Protein AF-A0A0A7RBG1-F1 (afdb_monomer_lite)

Secondary structure (DSSP, 8-state):
----EEEEEEEEEEEEETTTTEEEEEEEEEEEE-GGGSSS-TTT-EEEEE-HHHHHHHHHHTT-HHHHHHHHHHHHHTT--SEEEEEHHHHHH----

Organism: Larimichthys crocea (NCBI:txid215358)

InterPro domains:
  IPR002159 CD36 family [PF01130] (1-97)
  IPR002159 CD36 family [PTHR11923] (1-97)

Foldseek 3Di:
DPWDWDKDWDWPPFDQPDVNPDTDTDTDIDIHTDQVPGPDDQQPDKDKDFPPVLVVLCVVCVPPPVSNVVSVVVCVVVVVPRIDIHGNCCVPVHDDD

Sequence (97 aa):
GPYTYREYRYKDNVSMMENGSKVVAYNTKSFVFVREKSVGDPTVDIITTVNIPAWAVMTKVKGSFWRSNMVSIWMSSLGSGLFTTRTVDELLWGYKD

Structure (mmCIF, N/CA/C/O backbone):
data_AF-A0A0A7RBG1-F1
#
_entry.id   AF-A0A0A7RBG1-F1
#
loop_
_atom_site.group_PDB
_atom_site.id
_atom_site.type_symbol
_atom_site.label_at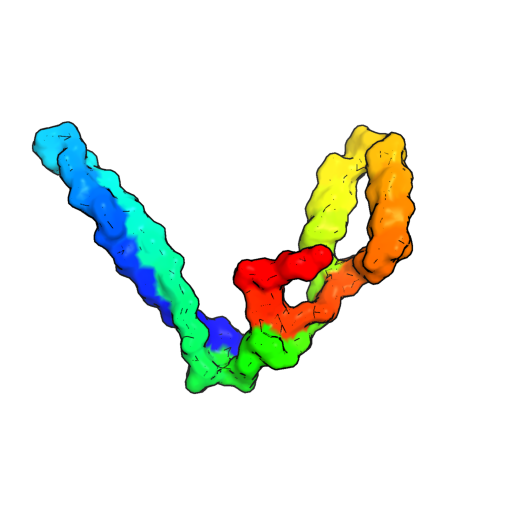om_id
_atom_site.label_alt_id
_atom_site.label_comp_id
_atom_site.label_asym_id
_atom_site.label_entity_id
_atom_site.label_seq_id
_atom_site.pdbx_PDB_ins_code
_atom_site.Cartn_x
_atom_site.Cartn_y
_atom_site.Cartn_z
_atom_site.occupancy
_atom_site.B_iso_or_equiv
_atom_site.auth_seq_id
_atom_site.auth_comp_id
_atom_site.auth_asym_id
_atom_site.auth_atom_id
_atom_site.pdbx_PDB_model_num
ATOM 1 N N . GLY A 1 1 ? -3.576 7.399 -11.972 1.00 86.44 1 GLY A N 1
ATOM 2 C CA . GLY A 1 1 ? -4.681 7.571 -11.004 1.00 86.44 1 GLY A CA 1
ATOM 3 C C . GLY A 1 1 ? -5.789 8.436 -11.597 1.00 86.44 1 GLY A C 1
ATOM 4 O O . GLY A 1 1 ? -5.573 8.954 -12.687 1.00 86.44 1 GLY A O 1
ATOM 5 N N . PRO A 1 2 ? -6.934 8.607 -10.902 1.00 89.88 2 PRO A N 1
ATOM 6 C CA . PRO A 1 2 ? -7.179 8.155 -9.527 1.00 89.88 2 PRO A CA 1
ATOM 7 C C . PRO A 1 2 ? -7.472 6.647 -9.420 1.00 89.88 2 PRO A C 1
ATOM 9 O O . PRO A 1 2 ? -7.983 6.050 -10.363 1.00 89.88 2 PRO A O 1
ATOM 12 N N . TYR A 1 3 ? -7.138 6.052 -8.268 1.00 91.12 3 TYR A N 1
ATOM 13 C CA . TYR A 1 3 ? -7.625 4.738 -7.820 1.00 91.12 3 TYR A CA 1
ATOM 14 C C . TYR A 1 3 ? -8.488 4.978 -6.589 1.00 91.12 3 TYR A C 1
ATOM 16 O O . TYR A 1 3 ? -7.994 5.405 -5.546 1.00 91.12 3 TYR A O 1
ATOM 24 N N . THR A 1 4 ? -9.790 4.790 -6.743 1.00 90.19 4 THR A N 1
ATOM 25 C CA . THR A 1 4 ? -10.779 5.226 -5.766 1.00 90.19 4 THR A CA 1
ATOM 26 C C . THR A 1 4 ? -11.150 4.078 -4.844 1.00 90.19 4 THR A C 1
ATOM 28 O O . THR A 1 4 ? -11.576 3.017 -5.295 1.00 90.19 4 THR A O 1
ATOM 31 N N . TYR A 1 5 ? -11.057 4.328 -3.540 1.00 90.94 5 TYR A N 1
ATOM 32 C CA . TYR A 1 5 ? -11.489 3.414 -2.489 1.00 90.94 5 TYR A CA 1
ATOM 33 C C . TYR A 1 5 ? -12.599 4.065 -1.666 1.00 90.94 5 TYR A C 1
ATOM 35 O O . TYR A 1 5 ? -12.499 5.228 -1.272 1.00 90.94 5 TYR A O 1
ATOM 43 N N . ARG A 1 6 ? -13.668 3.314 -1.400 1.00 88.62 6 ARG A N 1
ATOM 44 C CA . ARG A 1 6 ? -14.743 3.715 -0.492 1.00 88.62 6 ARG A CA 1
ATOM 45 C C . ARG A 1 6 ? -14.385 3.274 0.921 1.00 88.62 6 ARG A C 1
ATOM 47 O O . ARG A 1 6 ? -14.225 2.083 1.168 1.00 88.62 6 ARG A O 1
ATOM 54 N N . GLU A 1 7 ? -14.278 4.237 1.831 1.00 89.81 7 GLU A N 1
ATOM 55 C CA . GLU A 1 7 ? -14.030 3.983 3.250 1.00 89.81 7 GLU A CA 1
ATOM 56 C C . GLU A 1 7 ? -15.347 3.668 3.971 1.00 89.81 7 GLU A C 1
ATOM 58 O O . GLU A 1 7 ? -16.307 4.438 3.914 1.00 89.81 7 GLU A O 1
ATOM 63 N N . TYR A 1 8 ? -15.366 2.553 4.690 1.00 83.62 8 TYR A N 1
ATOM 64 C CA . TYR A 1 8 ? -16.373 2.221 5.682 1.00 83.62 8 TYR A CA 1
ATOM 65 C C . TYR A 1 8 ? -15.772 2.386 7.072 1.00 83.62 8 TYR A C 1
ATOM 67 O O . TYR A 1 8 ? -14.713 1.834 7.371 1.00 83.62 8 TYR A O 1
ATOM 75 N N . ARG A 1 9 ? -16.459 3.152 7.922 1.00 80.81 9 ARG A N 1
ATOM 76 C CA . ARG A 1 9 ? -16.085 3.367 9.322 1.00 80.81 9 ARG A CA 1
ATOM 77 C C . ARG A 1 9 ? -17.151 2.761 10.214 1.00 80.81 9 ARG A C 1
ATOM 79 O O . ARG A 1 9 ? -18.202 3.371 10.411 1.00 80.81 9 ARG A O 1
ATOM 86 N N . TYR A 1 10 ? -16.873 1.579 10.742 1.00 73.38 10 TYR A N 1
ATOM 87 C CA . TYR A 1 10 ? -17.723 0.954 11.747 1.00 73.38 10 TYR A CA 1
ATOM 88 C C . TYR A 1 10 ? -17.192 1.304 13.135 1.00 73.38 10 TYR A C 1
ATOM 90 O O . TYR A 1 10 ? -15.982 1.357 13.362 1.00 73.38 10 TYR A O 1
ATOM 98 N N . LYS A 1 11 ? -18.105 1.605 14.058 1.00 74.06 11 LYS A N 1
ATOM 99 C CA . LYS A 1 11 ? -17.780 1.764 15.475 1.00 74.06 11 LYS A CA 1
ATOM 100 C C . LYS A 1 11 ? -18.115 0.447 16.163 1.00 74.06 11 LYS A C 1
ATOM 102 O O . LYS A 1 11 ? -19.285 0.199 16.434 1.00 74.06 11 LYS A O 1
ATOM 107 N N . ASP A 1 12 ? -17.105 -0.368 16.422 1.00 63.19 12 ASP A N 1
ATOM 108 C CA . ASP A 1 12 ? -17.248 -1.627 17.152 1.00 63.19 12 ASP A CA 1
ATOM 109 C C . ASP A 1 12 ? -16.950 -1.425 18.640 1.00 63.19 12 ASP A C 1
ATOM 111 O O . ASP A 1 12 ? -16.183 -0.536 19.020 1.00 63.19 12 ASP A O 1
ATOM 115 N N . ASN A 1 13 ? -17.551 -2.259 19.497 1.00 60.06 13 ASN A N 1
ATOM 116 C CA . ASN A 1 13 ? -17.311 -2.279 20.946 1.00 60.06 13 ASN A CA 1
ATOM 117 C C . ASN A 1 13 ? -17.447 -0.896 21.607 1.00 60.06 13 ASN A C 1
ATOM 119 O O . ASN A 1 13 ? -16.558 -0.447 22.331 1.00 60.06 13 ASN A O 1
ATOM 123 N N . VAL A 1 14 ? -18.564 -0.213 21.338 1.00 59.47 14 VAL A N 1
ATOM 124 C CA . VAL A 1 14 ? -18.904 1.047 22.007 1.00 59.47 14 VAL A CA 1
ATOM 125 C C . VAL A 1 14 ? -19.262 0.740 23.461 1.00 59.47 14 VAL A C 1
ATOM 127 O O . VAL A 1 14 ? -20.367 0.286 23.747 1.00 59.47 14 VAL A O 1
ATOM 130 N N . SER A 1 15 ? -18.331 0.975 24.381 1.00 65.69 15 SER A N 1
ATOM 131 C CA . SER A 1 15 ? -18.570 0.866 25.818 1.00 65.69 15 SER A CA 1
ATOM 132 C C . SER A 1 15 ? -18.563 2.250 26.460 1.00 65.69 15 SER A C 1
ATOM 134 O O . SER A 1 15 ? -17.673 3.074 26.237 1.00 65.69 15 SER A O 1
ATOM 136 N N . MET A 1 16 ? -19.597 2.525 27.255 1.00 60.91 16 MET A N 1
ATOM 137 C CA . MET A 1 16 ? -19.629 3.698 28.124 1.00 60.91 16 MET A CA 1
ATOM 138 C C . MET A 1 16 ? -18.892 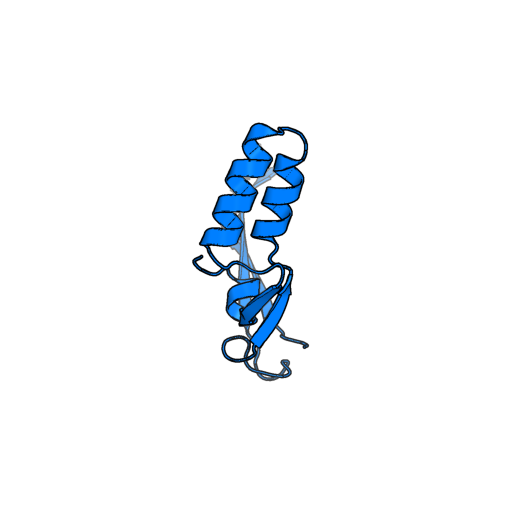3.351 29.416 1.00 60.91 16 MET A C 1
ATOM 140 O O . MET A 1 16 ? -19.252 2.401 30.107 1.00 60.91 16 MET A O 1
ATOM 144 N N . MET A 1 17 ? -17.850 4.111 29.728 1.00 60.78 17 MET A N 1
ATOM 145 C CA . MET A 1 17 ? -17.063 3.988 30.951 1.00 60.78 17 MET A CA 1
ATOM 146 C C . MET A 1 17 ? -17.285 5.228 31.837 1.00 60.78 17 MET A C 1
ATOM 148 O O . MET A 1 17 ? -17.720 6.273 31.355 1.00 60.78 17 MET A O 1
ATOM 152 N N . GLU A 1 18 ? -17.006 5.104 33.142 1.00 59.44 18 GLU A N 1
ATOM 153 C CA . GLU A 1 18 ? -17.129 6.183 34.148 1.00 59.44 18 GLU A CA 1
ATOM 154 C C . GLU A 1 18 ? -18.511 6.875 34.192 1.00 59.44 18 GLU A C 1
ATOM 156 O O . GLU A 1 18 ? -18.618 8.076 33.957 1.00 59.44 18 GLU A O 1
ATOM 161 N N . ASN A 1 19 ? -19.593 6.144 34.502 1.00 58.75 19 ASN A N 1
ATOM 162 C CA . ASN A 1 19 ? -20.935 6.731 34.697 1.00 58.75 19 ASN A CA 1
ATOM 163 C C . ASN A 1 19 ? -21.383 7.687 33.561 1.00 58.75 19 ASN A C 1
ATOM 165 O O . ASN A 1 19 ? -22.063 8.681 33.807 1.00 58.75 19 ASN A O 1
ATOM 169 N N . GLY A 1 20 ? -20.993 7.399 32.313 1.00 60.56 20 GLY A N 1
ATOM 170 C CA . GLY A 1 20 ? -21.398 8.168 31.132 1.00 60.56 20 GLY A CA 1
ATOM 171 C C . GLY A 1 20 ? -20.487 9.341 30.745 1.00 60.56 20 GLY A C 1
ATOM 172 O O . GLY A 1 20 ? -20.828 10.061 29.811 1.00 60.56 20 GLY A O 1
ATOM 173 N N . SER A 1 21 ? -19.334 9.541 31.397 1.00 67.44 21 SER A N 1
ATOM 174 C CA . SER A 1 21 ? -18.395 10.623 31.042 1.00 67.44 21 SER A CA 1
ATOM 175 C C . SER A 1 21 ? -17.436 10.264 29.897 1.00 67.44 21 SER A C 1
ATOM 177 O O . SER A 1 21 ? -16.921 11.161 29.224 1.00 67.44 21 SER A O 1
ATOM 179 N N . LYS A 1 22 ? -17.182 8.969 29.652 1.00 58.66 22 LYS A N 1
ATOM 180 C CA . LYS A 1 22 ? -16.233 8.495 28.631 1.00 58.66 22 LYS A CA 1
ATOM 181 C C . LYS A 1 22 ? -16.830 7.383 27.780 1.00 58.66 22 LYS A C 1
ATOM 183 O O . LYS A 1 22 ? -17.512 6.492 28.276 1.00 58.66 22 LYS A O 1
ATOM 188 N N . VAL A 1 23 ? -16.526 7.412 26.485 1.00 64.75 23 VAL A N 1
ATOM 189 C CA . VAL A 1 23 ? -16.909 6.366 25.530 1.00 64.75 23 VAL A CA 1
ATOM 190 C C . VAL A 1 23 ? -15.650 5.826 24.875 1.00 64.75 23 VAL A C 1
ATOM 192 O O . VAL A 1 23 ? -14.894 6.584 24.267 1.00 64.75 23 VAL A O 1
ATOM 195 N N . VAL A 1 24 ? -15.436 4.518 24.984 1.00 63.12 24 VAL A N 1
ATOM 196 C CA . VAL A 1 24 ? -14.424 3.803 24.206 1.00 63.12 24 VAL A CA 1
ATOM 197 C C . VAL A 1 24 ? -15.139 3.155 23.032 1.00 63.12 24 VAL A C 1
ATOM 199 O O . VAL A 1 24 ? -16.158 2.497 23.208 1.00 63.12 24 VAL A O 1
ATOM 202 N N . ALA A 1 25 ? -14.636 3.381 21.823 1.00 62.44 25 ALA A N 1
ATOM 203 C CA . ALA A 1 25 ? -15.139 2.750 20.612 1.00 62.44 25 ALA A CA 1
ATOM 204 C C . ALA A 1 25 ? -13.955 2.392 19.719 1.00 62.44 25 ALA A C 1
ATOM 206 O O . ALA A 1 25 ? -13.072 3.222 19.482 1.00 62.44 25 ALA A O 1
ATOM 207 N N . TYR A 1 26 ? -13.952 1.174 19.197 1.00 68.88 26 TYR A N 1
ATOM 208 C CA . TYR A 1 26 ? -13.001 0.750 18.186 1.00 68.88 26 TYR A CA 1
ATOM 209 C C . TYR A 1 26 ? -13.492 1.261 16.835 1.00 68.88 26 TYR A C 1
ATOM 211 O O . TYR A 1 26 ? -14.633 1.029 16.444 1.00 68.88 26 TYR A O 1
ATOM 219 N N . ASN A 1 27 ? -12.650 2.017 16.134 1.00 66.69 27 ASN A N 1
ATOM 220 C CA . ASN A 1 27 ? -12.979 2.540 14.813 1.00 66.69 27 ASN A CA 1
ATOM 221 C C . ASN A 1 27 ? -12.342 1.636 13.759 1.00 66.69 27 ASN A C 1
ATOM 223 O O . ASN A 1 27 ? -11.194 1.846 13.359 1.00 66.69 27 ASN A O 1
ATOM 227 N N . THR A 1 28 ? -13.074 0.600 13.362 1.00 74.62 28 THR A N 1
ATOM 228 C CA . THR A 1 28 ? -12.639 -0.318 12.313 1.00 74.62 28 THR A CA 1
ATOM 229 C C . THR A 1 28 ? -12.806 0.385 10.968 1.00 74.62 28 THR A C 1
ATOM 231 O O . THR A 1 28 ? -13.919 0.748 10.573 1.00 74.62 28 THR A O 1
ATOM 234 N N . LYS A 1 29 ? -11.690 0.591 10.263 1.00 81.75 29 LYS A N 1
ATOM 235 C CA . LYS A 1 29 ? -11.674 1.164 8.914 1.00 81.75 29 LYS A CA 1
ATOM 236 C C . LYS A 1 29 ? -11.529 0.051 7.888 1.00 81.75 29 LYS A C 1
ATOM 238 O O . LYS A 1 29 ? -10.569 -0.711 7.946 1.00 81.75 29 LYS A O 1
ATOM 243 N N . SER A 1 30 ? -12.458 -0.013 6.944 1.00 83.69 30 SER A N 1
ATOM 244 C CA . SER A 1 30 ? -12.390 -0.911 5.790 1.00 83.69 30 SER A CA 1
ATOM 245 C C . SER A 1 30 ? -12.430 -0.094 4.504 1.00 83.69 30 SER A C 1
ATOM 247 O O . SER A 1 30 ? -13.150 0.900 4.421 1.00 83.69 30 SER A O 1
ATOM 249 N N . PHE A 1 31 ? -11.652 -0.494 3.503 1.00 87.50 31 PHE A N 1
ATOM 250 C CA . PHE A 1 31 ? -11.566 0.188 2.217 1.00 87.50 31 PHE A CA 1
ATOM 251 C C . PHE A 1 31 ? -11.951 -0.785 1.110 1.00 87.50 31 PHE A C 1
ATOM 253 O O . PHE A 1 31 ? -11.344 -1.841 0.968 1.00 87.50 31 PHE A O 1
ATOM 260 N N . VAL A 1 32 ? -12.957 -0.420 0.317 1.00 88.44 32 VAL A N 1
ATOM 261 C CA . VAL A 1 32 ? -13.431 -1.232 -0.810 1.00 88.44 32 VAL A CA 1
ATOM 262 C C . VAL A 1 32 ? -13.139 -0.499 -2.109 1.00 88.44 32 VAL A C 1
ATOM 264 O O . VAL A 1 32 ? -13.541 0.654 -2.276 1.00 88.44 32 VAL A O 1
ATOM 267 N N . PHE A 1 33 ? -12.432 -1.157 -3.024 1.00 89.88 33 PHE A N 1
ATOM 268 C CA . PHE A 1 33 ? -12.072 -0.588 -4.318 1.00 89.88 33 PHE A CA 1
ATOM 269 C C . PHE A 1 33 ? -13.310 -0.308 -5.187 1.00 89.88 33 PHE A C 1
ATOM 271 O O . PHE A 1 33 ? -14.232 -1.120 -5.265 1.00 89.88 33 PHE A O 1
ATOM 278 N N . VAL A 1 34 ? -13.335 0.852 -5.852 1.00 90.44 34 VAL A N 1
ATOM 279 C CA . VAL A 1 34 ? -14.427 1.288 -6.735 1.00 90.44 34 VAL A CA 1
ATOM 280 C C . VAL A 1 34 ? -13.897 1.439 -8.157 1.00 90.44 34 VAL A C 1
ATOM 282 O O . VAL A 1 34 ? -13.358 2.486 -8.529 1.00 90.44 34 VAL A O 1
ATOM 285 N N . ARG A 1 35 ? -14.083 0.398 -8.977 1.00 86.81 35 ARG A N 1
ATOM 286 C CA . ARG A 1 35 ? -13.555 0.348 -10.351 1.00 86.81 35 ARG A CA 1
ATOM 287 C C . ARG A 1 35 ? -14.079 1.473 -11.245 1.00 86.81 35 ARG A C 1
ATOM 289 O O . ARG A 1 35 ? -13.297 2.051 -11.990 1.00 86.81 35 ARG A O 1
ATOM 296 N N . GLU A 1 36 ? -15.361 1.813 -11.134 1.00 89.31 36 GLU A N 1
ATOM 297 C CA . GLU A 1 36 ? -16.037 2.824 -11.970 1.00 89.31 36 GLU A CA 1
ATOM 298 C C . GLU A 1 36 ? -15.493 4.246 -11.781 1.00 89.31 36 GLU A C 1
ATOM 300 O O . GLU A 1 36 ? -15.570 5.076 -12.680 1.00 89.31 36 GLU A O 1
ATOM 305 N N . LYS A 1 37 ? -14.928 4.534 -10.604 1.00 88.38 37 LYS A N 1
ATOM 306 C CA . LYS A 1 37 ? -14.318 5.831 -10.274 1.00 88.38 37 LYS A CA 1
ATOM 307 C C . LYS A 1 37 ? -12.796 5.791 -10.364 1.00 88.38 37 LYS A C 1
ATOM 309 O O . LYS A 1 37 ? -12.126 6.666 -9.814 1.00 88.38 37 LYS A O 1
ATOM 314 N N . SER A 1 38 ? -12.249 4.755 -10.986 1.00 90.88 38 SER A N 1
ATOM 315 C CA . SER A 1 38 ? -10.814 4.518 -11.066 1.00 90.88 38 SER A CA 1
ATOM 316 C C . SER A 1 38 ? -10.361 4.466 -12.515 1.00 90.88 38 SER A C 1
ATOM 318 O O . SER A 1 38 ? -11.063 3.947 -13.379 1.00 90.88 38 SER A O 1
ATOM 320 N N . VAL A 1 39 ? -9.162 4.987 -12.775 1.00 91.50 39 VAL A N 1
ATOM 321 C CA . VAL A 1 39 ? -8.563 4.991 -14.118 1.00 91.50 39 VAL A CA 1
ATOM 322 C C . VAL A 1 39 ? -8.321 3.571 -14.642 1.00 91.50 39 VAL A C 1
ATOM 324 O O . VAL A 1 39 ? -8.480 3.313 -15.830 1.00 91.50 39 VAL A O 1
ATOM 327 N N . GLY A 1 40 ? -8.013 2.634 -13.748 1.00 89.19 40 GLY A N 1
ATOM 328 C CA . GLY A 1 40 ? -7.595 1.283 -14.094 1.00 89.19 40 GLY A CA 1
ATOM 329 C C . GLY A 1 40 ? -7.808 0.296 -12.951 1.00 89.19 40 GLY A C 1
ATOM 330 O O . GLY A 1 40 ? -8.513 0.604 -11.982 1.00 89.19 40 GLY A O 1
ATOM 331 N N . ASP A 1 41 ? -7.254 -0.902 -13.111 1.00 87.94 41 ASP A N 1
ATOM 332 C CA . ASP A 1 41 ? -7.301 -1.962 -12.107 1.00 87.94 41 ASP A CA 1
ATOM 333 C C . ASP A 1 41 ? -5.998 -1.946 -11.291 1.00 87.94 41 ASP A C 1
ATOM 335 O O . ASP A 1 41 ? -4.927 -2.184 -11.855 1.00 87.94 41 ASP A O 1
ATOM 339 N N . PRO A 1 42 ? -6.053 -1.687 -9.972 1.00 87.56 42 PRO A N 1
ATOM 340 C CA . PRO A 1 42 ? -4.856 -1.575 -9.152 1.00 87.56 42 PRO A CA 1
ATOM 341 C C . PRO A 1 42 ? -4.058 -2.883 -9.059 1.00 87.56 42 PRO A C 1
ATOM 343 O O . PRO A 1 42 ? -2.873 -2.831 -8.741 1.00 87.56 42 PRO A O 1
ATOM 346 N N . THR A 1 43 ? -4.675 -4.035 -9.342 1.00 86.44 43 THR A N 1
ATOM 347 C CA . THR A 1 43 ? -4.011 -5.349 -9.304 1.00 86.44 43 THR A CA 1
ATOM 348 C C . THR A 1 43 ? -3.170 -5.637 -10.547 1.00 86.44 43 THR A C 1
ATOM 350 O O . THR A 1 43 ? -2.322 -6.524 -10.523 1.00 86.44 43 THR A O 1
ATOM 353 N N . VAL A 1 44 ? -3.384 -4.886 -11.631 1.00 86.81 44 VAL A N 1
ATOM 354 C CA . VAL A 1 44 ? -2.682 -5.067 -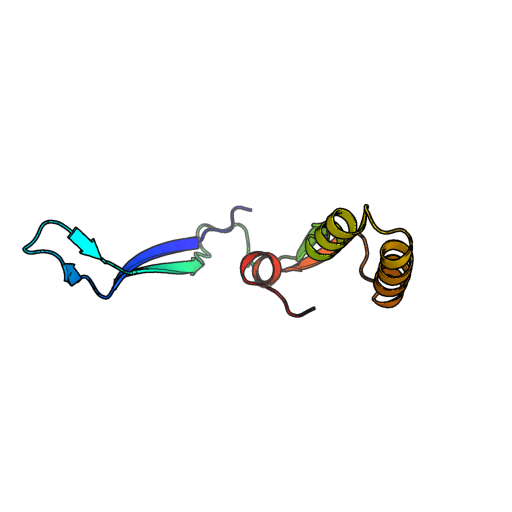12.912 1.00 86.81 44 VAL A CA 1
ATOM 355 C C . VAL A 1 44 ? -1.801 -3.867 -13.230 1.00 86.81 44 VAL A C 1
ATOM 357 O O . VAL A 1 44 ? -0.745 -4.020 -13.840 1.00 86.81 44 VAL A O 1
ATOM 360 N N . ASP A 1 45 ? -2.208 -2.670 -12.809 1.00 86.88 45 ASP A N 1
ATOM 361 C CA . ASP A 1 45 ? -1.489 -1.446 -13.122 1.00 86.88 45 ASP A CA 1
ATOM 362 C C . ASP A 1 45 ? -0.155 -1.388 -12.371 1.00 86.88 45 ASP A C 1
ATOM 364 O O . ASP A 1 45 ? -0.096 -1.372 -11.140 1.00 86.88 45 ASP A O 1
ATOM 368 N N . ILE A 1 46 ? 0.930 -1.336 -13.142 1.00 87.50 46 ILE A N 1
ATOM 369 C CA . ILE A 1 46 ? 2.302 -1.359 -12.642 1.00 87.50 46 ILE A CA 1
ATOM 370 C C . ILE A 1 46 ? 2.805 0.071 -12.446 1.00 87.50 46 ILE A C 1
ATOM 372 O O . ILE A 1 46 ? 2.712 0.912 -13.342 1.00 87.50 46 ILE A O 1
ATOM 376 N N . ILE A 1 47 ? 3.399 0.335 -11.285 1.00 85.38 47 ILE A N 1
ATOM 377 C CA . ILE A 1 47 ? 4.091 1.583 -10.982 1.00 85.38 47 ILE A CA 1
ATOM 378 C C . ILE A 1 47 ? 5.535 1.276 -10.599 1.00 85.38 47 ILE A C 1
ATOM 380 O O . ILE A 1 47 ? 5.817 0.477 -9.704 1.00 85.38 47 ILE A O 1
ATOM 384 N N . THR A 1 48 ? 6.459 1.973 -11.255 1.00 85.00 48 THR A N 1
ATOM 385 C CA . THR A 1 48 ? 7.858 2.024 -10.840 1.00 85.00 48 THR A CA 1
ATOM 386 C C . THR A 1 48 ? 8.044 3.197 -9.887 1.00 85.00 48 THR A C 1
ATOM 388 O O . THR A 1 48 ? 7.902 4.356 -10.275 1.00 85.00 48 THR A O 1
ATOM 391 N N . THR A 1 49 ? 8.340 2.903 -8.625 1.00 82.12 49 THR A N 1
ATOM 392 C CA . THR A 1 49 ? 8.553 3.914 -7.581 1.00 82.12 49 THR A CA 1
ATOM 393 C C . THR A 1 49 ? 9.799 3.601 -6.767 1.00 82.12 49 THR A C 1
ATOM 395 O O . THR A 1 49 ? 10.386 2.530 -6.896 1.00 82.12 49 THR A O 1
ATOM 398 N N . VAL A 1 50 ? 10.232 4.544 -5.936 1.00 78.00 50 VAL A N 1
ATOM 399 C CA . VAL A 1 50 ? 11.375 4.347 -5.044 1.00 78.00 50 VAL A CA 1
ATOM 400 C C . VAL A 1 50 ? 11.073 3.212 -4.065 1.00 78.00 50 VAL A C 1
ATOM 402 O O . VAL A 1 50 ? 9.983 3.140 -3.497 1.00 78.00 50 VAL A O 1
ATOM 405 N N . ASN A 1 51 ? 12.047 2.336 -3.837 1.00 74.62 51 ASN A N 1
ATOM 406 C CA . ASN A 1 51 ? 11.948 1.291 -2.828 1.00 74.62 51 AS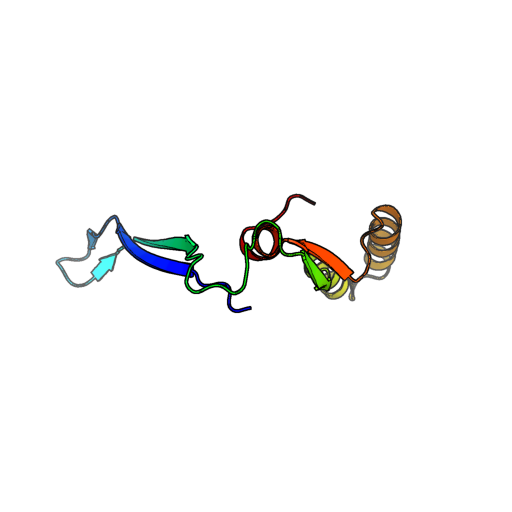N A CA 1
ATOM 407 C C . ASN A 1 51 ? 11.994 1.923 -1.419 1.00 74.62 51 ASN A C 1
ATOM 409 O O . ASN A 1 51 ? 13.062 2.223 -0.879 1.00 74.62 51 ASN A O 1
ATOM 413 N N . ILE A 1 52 ? 10.810 2.167 -0.845 1.00 72.50 52 ILE A N 1
ATOM 414 C CA . ILE A 1 52 ? 10.634 2.807 0.468 1.00 72.50 52 ILE A CA 1
ATOM 415 C C . ILE A 1 52 ? 11.336 2.007 1.586 1.00 72.50 52 ILE A C 1
ATOM 417 O O . ILE A 1 52 ? 12.070 2.633 2.356 1.00 72.50 52 ILE A O 1
ATOM 421 N N . PRO A 1 53 ? 11.201 0.663 1.680 1.00 70.94 53 PRO A N 1
ATOM 422 C CA . PRO A 1 53 ? 11.970 -0.138 2.636 1.00 70.94 53 PRO A CA 1
ATOM 423 C C . PRO A 1 53 ? 13.483 0.055 2.521 1.00 70.94 53 PRO A C 1
ATOM 425 O O . PRO A 1 53 ? 14.145 0.337 3.522 1.00 70.94 53 PRO A O 1
ATOM 428 N N . ALA A 1 54 ? 14.036 -0.017 1.307 1.00 70.31 54 ALA A N 1
ATOM 429 C CA . ALA A 1 54 ? 15.465 0.184 1.085 1.00 70.31 54 ALA A CA 1
ATOM 430 C C . ALA A 1 54 ? 15.907 1.582 1.555 1.00 70.31 54 ALA A C 1
ATOM 432 O O . ALA A 1 54 ? 16.885 1.732 2.293 1.00 70.31 54 ALA A O 1
ATOM 433 N N . TRP A 1 55 ? 15.146 2.621 1.211 1.00 71.44 55 TRP A N 1
ATOM 434 C CA . TRP A 1 55 ? 15.433 3.984 1.652 1.00 71.44 55 TRP A CA 1
ATOM 435 C C . TRP A 1 55 ? 15.359 4.162 3.179 1.00 71.44 55 TRP A C 1
ATOM 437 O O . TRP A 1 55 ? 16.234 4.798 3.779 1.00 71.44 55 TRP A O 1
ATOM 447 N N . ALA A 1 56 ? 14.380 3.542 3.838 1.00 75.88 56 ALA A N 1
ATOM 448 C CA . ALA A 1 56 ? 14.264 3.546 5.295 1.00 75.88 56 ALA A CA 1
ATOM 449 C C . ALA A 1 56 ? 15.458 2.849 5.977 1.00 75.88 56 ALA A C 1
ATOM 451 O O . ALA A 1 56 ? 15.980 3.336 6.982 1.00 75.88 56 ALA A O 1
ATOM 452 N N . VAL A 1 57 ? 15.952 1.743 5.414 1.00 73.25 57 VAL A N 1
ATOM 453 C CA . VAL A 1 57 ? 17.152 1.066 5.929 1.00 73.25 57 VAL A CA 1
ATOM 454 C C . VAL A 1 57 ? 18.389 1.952 5.752 1.00 73.25 57 VAL A C 1
ATOM 456 O O . VAL A 1 57 ? 19.138 2.141 6.712 1.00 73.25 57 VAL A O 1
ATOM 459 N N . MET A 1 58 ? 18.582 2.568 4.580 1.00 68.25 58 MET A N 1
ATOM 460 C CA . MET A 1 58 ? 19.717 3.473 4.335 1.00 68.25 58 MET A CA 1
ATOM 461 C C . MET A 1 58 ? 19.741 4.658 5.306 1.00 68.25 58 MET A C 1
ATOM 463 O O . MET A 1 58 ? 20.792 5.003 5.848 1.00 68.25 58 MET A O 1
ATOM 467 N N . THR A 1 59 ? 18.585 5.274 5.563 1.00 71.12 59 THR A N 1
ATOM 468 C CA . THR A 1 59 ? 18.481 6.403 6.504 1.00 71.12 59 THR A CA 1
ATOM 469 C C . THR A 1 59 ? 18.752 5.980 7.947 1.00 71.12 59 THR A C 1
ATOM 471 O O . THR A 1 59 ? 19.475 6.681 8.653 1.00 71.12 59 THR A O 1
ATOM 474 N N . LYS A 1 60 ? 18.275 4.805 8.376 1.00 73.12 60 LYS A N 1
ATOM 475 C CA . LYS A 1 60 ? 18.527 4.266 9.724 1.00 73.12 60 LYS A CA 1
ATOM 476 C C . LYS A 1 60 ? 19.991 3.869 9.957 1.00 73.12 60 LYS A C 1
ATOM 478 O O . LYS A 1 60 ? 20.454 3.838 11.096 1.00 73.12 60 LYS A O 1
ATOM 483 N N . VAL A 1 61 ? 20.726 3.555 8.893 1.00 71.75 61 VAL A N 1
ATOM 484 C CA . VAL A 1 61 ? 22.084 2.990 8.956 1.00 71.75 61 VAL A CA 1
ATOM 485 C C . VAL A 1 61 ? 23.184 4.047 8.795 1.00 71.75 61 VAL A C 1
ATOM 487 O O . VAL A 1 61 ? 24.337 3.781 9.141 1.00 71.75 61 VAL A O 1
ATOM 490 N N . LYS A 1 62 ? 22.832 5.280 8.400 1.00 64.06 62 LYS A N 1
ATOM 491 C CA . LYS A 1 62 ? 23.752 6.422 8.213 1.00 64.06 62 LYS A CA 1
ATOM 492 C C . LYS A 1 62 ? 24.668 6.769 9.408 1.00 64.06 62 LYS A C 1
ATOM 494 O O . LYS A 1 62 ? 25.573 7.573 9.231 1.00 64.06 62 LYS A O 1
ATOM 499 N N . GLY A 1 63 ? 24.476 6.181 10.593 1.00 63.22 63 GLY A N 1
ATOM 500 C CA . GLY A 1 63 ? 25.294 6.416 11.795 1.00 63.22 63 GLY A CA 1
ATOM 501 C C . GLY A 1 63 ? 26.264 5.293 12.198 1.00 63.22 63 GLY A C 1
ATOM 502 O O . GLY A 1 63 ? 26.956 5.426 13.201 1.00 63.22 63 GLY A O 1
ATOM 503 N N . SER A 1 64 ? 26.326 4.165 11.483 1.00 66.69 64 SER A N 1
ATOM 504 C CA . SER A 1 64 ? 27.224 3.049 11.833 1.00 66.69 64 SER A CA 1
ATOM 505 C C . SER A 1 64 ? 27.957 2.530 10.603 1.00 66.69 64 SER A C 1
ATOM 507 O O . SER A 1 64 ? 27.393 1.780 9.809 1.00 66.69 64 SER A O 1
ATOM 509 N N . PHE A 1 65 ? 29.239 2.884 10.486 1.00 60.22 65 PHE A N 1
ATOM 510 C CA . PHE A 1 65 ? 30.109 2.533 9.355 1.00 60.22 65 PHE A CA 1
ATOM 511 C C . PHE A 1 65 ? 30.107 1.023 9.041 1.00 60.22 65 PHE A C 1
ATOM 513 O O . PHE A 1 65 ? 30.007 0.618 7.887 1.00 60.22 65 PHE A O 1
ATOM 520 N N . TRP A 1 66 ? 30.095 0.178 10.077 1.00 61.81 66 TRP A N 1
ATOM 521 C CA . TRP A 1 66 ? 30.019 -1.282 9.934 1.00 61.81 66 TRP A CA 1
ATOM 522 C C . TRP A 1 66 ? 28.667 -1.787 9.408 1.00 61.81 66 TRP A C 1
ATOM 524 O O . TRP A 1 66 ? 28.616 -2.679 8.565 1.00 61.81 66 TRP A O 1
ATOM 534 N N . ARG A 1 67 ? 27.556 -1.196 9.867 1.00 65.31 67 ARG A N 1
ATOM 535 C CA . ARG A 1 67 ? 26.204 -1.580 9.425 1.00 65.31 67 ARG A CA 1
ATOM 536 C C . ARG A 1 67 ? 25.937 -1.131 7.988 1.00 65.31 67 ARG A C 1
ATOM 538 O O . ARG A 1 67 ? 25.228 -1.824 7.269 1.00 65.31 67 ARG A O 1
ATOM 545 N N . SER A 1 68 ? 26.542 -0.021 7.563 1.00 64.94 68 SER A N 1
ATOM 546 C CA . SER A 1 68 ? 26.428 0.492 6.194 1.00 64.94 68 SER A CA 1
ATOM 547 C C . SER A 1 68 ? 26.994 -0.476 5.159 1.00 64.94 68 SER A C 1
ATOM 549 O O . SER A 1 68 ? 26.351 -0.693 4.138 1.00 64.94 68 SER A O 1
ATOM 551 N N . ASN A 1 69 ? 28.146 -1.097 5.434 1.00 66.06 69 ASN A N 1
ATOM 552 C CA . ASN A 1 69 ? 28.751 -2.076 4.522 1.00 66.06 69 ASN A CA 1
ATOM 553 C C . ASN A 1 69 ? 27.946 -3.381 4.437 1.00 66.06 69 ASN A C 1
ATOM 555 O O . ASN A 1 69 ? 27.809 -3.962 3.367 1.00 66.06 69 ASN A O 1
ATOM 559 N N . MET A 1 70 ? 27.367 -3.839 5.548 1.00 66.25 70 MET A N 1
ATOM 560 C CA . MET A 1 70 ? 26.525 -5.040 5.536 1.00 66.25 70 MET A CA 1
ATOM 561 C C . MET A 1 70 ? 25.222 -4.812 4.755 1.00 66.25 70 MET A C 1
ATOM 563 O O . MET A 1 70 ? 24.793 -5.670 3.989 1.00 66.25 70 MET A O 1
ATOM 567 N N . VAL A 1 71 ? 24.617 -3.633 4.912 1.00 68.38 71 VAL A N 1
ATOM 568 C CA . VAL A 1 71 ? 23.394 -3.245 4.200 1.00 68.38 71 VAL A CA 1
ATOM 569 C C . VAL A 1 71 ? 23.648 -3.026 2.714 1.00 68.38 71 VAL A C 1
ATOM 571 O O . VAL A 1 71 ? 22.821 -3.441 1.909 1.00 68.38 71 VAL A O 1
ATOM 574 N N . SER A 1 72 ? 24.779 -2.427 2.328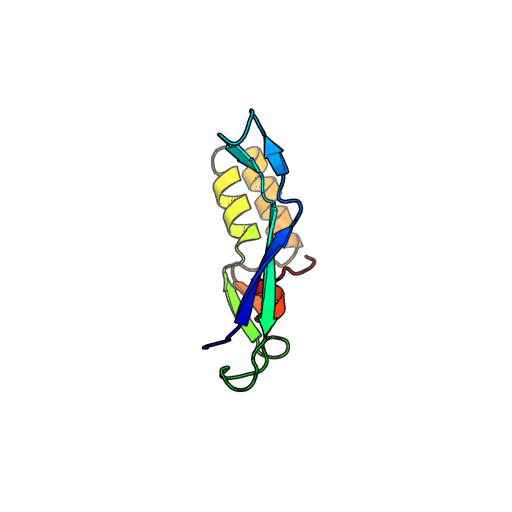 1.00 65.56 72 SER A N 1
ATOM 575 C CA . SER A 1 72 ? 25.115 -2.240 0.912 1.00 65.56 72 SER A CA 1
ATOM 576 C C . SER A 1 72 ? 25.342 -3.573 0.195 1.00 65.56 72 SER A C 1
ATOM 578 O O . SER A 1 72 ? 24.856 -3.746 -0.922 1.00 65.56 72 SER A O 1
ATOM 580 N N . ILE A 1 73 ? 26.001 -4.542 0.843 1.00 68.06 73 ILE A N 1
ATOM 581 C CA . ILE A 1 73 ? 26.171 -5.903 0.310 1.00 68.06 73 ILE A CA 1
ATOM 582 C C . ILE A 1 73 ? 24.819 -6.614 0.211 1.00 68.06 73 ILE A C 1
ATOM 584 O O . ILE A 1 73 ? 24.530 -7.232 -0.809 1.00 68.06 73 ILE A O 1
ATOM 588 N N . TRP A 1 74 ? 23.967 -6.498 1.233 1.00 67.62 74 TRP A N 1
ATOM 589 C CA . TRP A 1 74 ? 22.637 -7.112 1.229 1.00 67.62 74 TRP A CA 1
ATOM 590 C C . TRP A 1 74 ? 21.727 -6.522 0.142 1.00 67.62 74 TRP A C 1
ATOM 592 O O . TRP A 1 74 ? 21.128 -7.274 -0.616 1.00 67.62 74 TRP A O 1
ATOM 602 N N . MET A 1 75 ? 21.705 -5.195 -0.020 1.00 66.56 75 MET A N 1
ATOM 603 C CA . MET A 1 75 ? 20.983 -4.520 -1.109 1.00 66.56 75 MET A CA 1
ATOM 604 C C . MET A 1 75 ? 21.508 -4.901 -2.494 1.00 66.56 75 MET A C 1
ATOM 606 O O . MET A 1 75 ? 20.718 -5.106 -3.413 1.00 66.56 75 MET A O 1
ATOM 610 N N . SER A 1 76 ? 22.831 -5.015 -2.641 1.00 65.88 76 SER A N 1
ATOM 611 C CA . SER A 1 76 ? 23.455 -5.434 -3.903 1.00 65.88 76 SER A CA 1
ATOM 612 C C . SER A 1 76 ? 23.149 -6.902 -4.223 1.00 65.88 76 SER A C 1
ATOM 614 O O . SER A 1 76 ? 22.937 -7.242 -5.381 1.00 65.88 76 SER A O 1
ATOM 616 N N . SER A 1 77 ? 23.086 -7.761 -3.200 1.00 60.47 77 SER A N 1
ATOM 617 C CA . SER A 1 77 ? 22.782 -9.194 -3.317 1.00 60.47 77 SER A CA 1
ATOM 618 C C . SER A 1 77 ? 21.306 -9.464 -3.622 1.00 60.47 77 SER A C 1
ATOM 620 O O . SER A 1 77 ? 20.987 -10.324 -4.437 1.00 60.47 77 SER A O 1
ATOM 622 N N . LEU A 1 78 ? 20.393 -8.694 -3.020 1.00 61.16 78 LEU A N 1
ATOM 623 C CA . LEU A 1 78 ? 18.954 -8.813 -3.265 1.00 61.16 78 LEU A CA 1
ATOM 624 C C . LEU A 1 78 ? 18.515 -8.280 -4.632 1.00 61.16 78 LEU A C 1
ATOM 626 O O . LEU A 1 78 ? 17.350 -8.425 -4.993 1.00 61.16 78 LEU A O 1
ATOM 630 N N . GLY A 1 79 ? 19.403 -7.613 -5.378 1.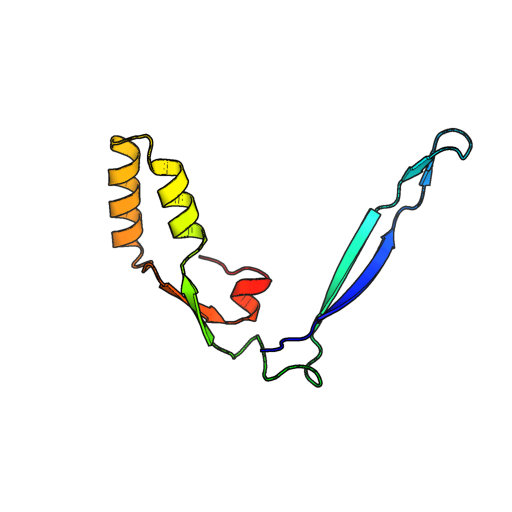00 56.84 79 GLY A N 1
ATOM 631 C CA . GLY A 1 79 ? 19.034 -6.954 -6.631 1.00 56.84 79 GLY A CA 1
ATOM 632 C C . GLY A 1 79 ? 17.936 -5.899 -6.448 1.00 56.84 79 GLY A C 1
ATOM 633 O O . GLY A 1 79 ? 17.303 -5.490 -7.421 1.00 56.84 79 GLY A O 1
ATOM 634 N N . SER A 1 80 ? 17.690 -5.458 -5.207 1.00 59.62 80 SER A N 1
ATOM 635 C CA . SER A 1 80 ? 16.667 -4.474 -4.885 1.00 59.62 80 SER A CA 1
ATOM 636 C C . SER A 1 80 ? 17.184 -3.110 -5.328 1.00 59.62 80 SER A C 1
ATOM 638 O O . SER A 1 80 ? 17.868 -2.408 -4.579 1.00 59.62 80 SER A O 1
ATOM 640 N N . GLY A 1 81 ? 16.918 -2.754 -6.582 1.00 62.34 81 GLY A N 1
ATOM 641 C CA . GLY A 1 81 ? 17.244 -1.436 -7.105 1.00 62.34 81 GLY A CA 1
ATOM 642 C C . GLY A 1 81 ? 16.630 -0.320 -6.252 1.00 62.34 81 GLY A C 1
ATOM 643 O O . GLY A 1 81 ? 15.672 -0.527 -5.502 1.00 62.34 81 GLY A O 1
ATOM 644 N N . LEU A 1 82 ? 17.153 0.903 -6.408 1.00 65.75 82 LEU A N 1
ATOM 645 C CA . LEU A 1 82 ? 16.540 2.105 -5.820 1.00 65.75 82 LEU A CA 1
ATOM 646 C C . LEU A 1 82 ? 15.073 2.271 -6.240 1.00 65.75 82 LEU A C 1
ATOM 648 O O . LEU A 1 82 ? 14.307 2.916 -5.529 1.00 65.75 82 LEU A O 1
ATOM 652 N N . PHE A 1 83 ? 14.690 1.660 -7.361 1.00 74.44 83 PHE A N 1
ATOM 653 C CA . PHE A 1 83 ? 13.334 1.610 -7.869 1.00 74.44 83 PHE A CA 1
ATOM 654 C C . PHE A 1 83 ? 12.793 0.180 -7.809 1.00 74.44 83 PHE A C 1
ATOM 656 O O . PHE A 1 83 ? 13.472 -0.768 -8.200 1.00 74.44 83 PHE A O 1
ATOM 663 N N . THR A 1 84 ? 11.560 0.042 -7.338 1.00 77.75 84 THR A N 1
ATOM 664 C CA . THR A 1 84 ? 10.779 -1.194 -7.353 1.00 77.75 84 THR A CA 1
ATOM 665 C C . THR A 1 84 ? 9.634 -1.035 -8.345 1.00 77.75 84 THR A C 1
ATOM 667 O O . THR A 1 84 ? 9.032 0.036 -8.437 1.00 77.75 84 THR A O 1
ATOM 670 N N . THR A 1 85 ? 9.361 -2.085 -9.113 1.00 84.25 85 THR A N 1
ATOM 671 C CA . THR A 1 85 ? 8.272 -2.124 -10.094 1.00 84.25 85 THR A CA 1
ATOM 672 C C . THR A 1 85 ? 7.225 -3.083 -9.562 1.00 84.25 85 THR A C 1
ATOM 674 O O . THR A 1 85 ? 7.466 -4.287 -9.524 1.00 84.25 85 THR A O 1
ATOM 677 N N . ARG A 1 86 ? 6.112 -2.539 -9.068 1.00 84.19 86 ARG A N 1
ATOM 678 C CA . ARG A 1 86 ? 5.063 -3.285 -8.359 1.00 84.19 86 ARG A CA 1
ATOM 679 C C . ARG A 1 86 ? 3.687 -2.796 -8.776 1.00 84.19 86 ARG A C 1
ATOM 681 O O . ARG A 1 86 ? 3.558 -1.706 -9.335 1.00 84.19 86 ARG A O 1
ATOM 688 N N . THR A 1 87 ? 2.671 -3.602 -8.511 1.00 88.88 87 THR A N 1
ATOM 689 C CA . THR A 1 87 ? 1.285 -3.204 -8.766 1.00 88.88 87 THR A CA 1
ATOM 690 C C . THR A 1 87 ? 0.832 -2.146 -7.759 1.00 88.88 87 THR A C 1
ATOM 692 O O . THR A 1 87 ? 1.390 -2.007 -6.667 1.00 88.88 87 THR A O 1
ATOM 695 N N . VAL A 1 88 ? -0.177 -1.356 -8.120 1.00 86.25 88 VAL A N 1
ATOM 696 C CA . VAL A 1 88 ? -0.757 -0.353 -7.211 1.00 86.25 88 VAL A CA 1
ATOM 697 C C . VAL A 1 88 ? -1.324 -1.010 -5.953 1.00 86.25 88 VAL A C 1
ATOM 699 O O . VAL A 1 88 ? -1.203 -0.447 -4.868 1.00 86.25 88 VAL A O 1
ATOM 702 N N . ASP A 1 89 ? -1.924 -2.189 -6.100 1.00 87.56 89 ASP A N 1
ATOM 703 C CA . ASP A 1 89 ? -2.478 -2.974 -5.000 1.00 87.56 89 ASP A CA 1
ATOM 704 C C . ASP A 1 89 ? -1.389 -3.391 -4.001 1.00 87.56 89 ASP A C 1
ATOM 706 O O . ASP A 1 89 ? -1.482 -3.073 -2.816 1.00 87.56 89 ASP A O 1
ATOM 710 N N . GLU A 1 90 ? -0.292 -3.965 -4.501 1.00 85.56 90 GLU A N 1
ATOM 711 C CA . GLU A 1 90 ? 0.888 -4.325 -3.705 1.00 85.56 90 GLU A CA 1
ATOM 712 C C . GLU A 1 90 ? 1.483 -3.121 -2.965 1.00 85.56 90 GLU A C 1
ATOM 714 O O . GLU A 1 90 ? 1.863 -3.218 -1.797 1.00 85.56 90 GLU A O 1
ATOM 719 N N . LEU A 1 91 ? 1.561 -1.962 -3.623 1.00 84.31 91 LEU A N 1
ATOM 720 C CA . LEU A 1 91 ? 2.105 -0.749 -3.012 1.00 84.31 91 LEU A CA 1
ATOM 721 C C . LEU A 1 91 ? 1.212 -0.184 -1.896 1.00 84.31 91 LEU A C 1
ATOM 723 O O . LEU A 1 91 ? 1.736 0.437 -0.971 1.00 84.31 91 LEU A O 1
ATOM 727 N N . LEU A 1 92 ? -0.110 -0.367 -1.973 1.00 86.19 92 LEU A N 1
ATOM 728 C CA . LEU A 1 92 ? -1.066 0.173 -0.998 1.00 86.19 92 LEU A CA 1
ATOM 729 C C . LEU A 1 92 ? -1.342 -0.783 0.165 1.00 86.19 92 LEU A C 1
ATOM 731 O O . LEU A 1 92 ? -1.404 -0.339 1.312 1.00 86.19 92 LEU A O 1
ATOM 735 N N . TRP A 1 93 ? -1.514 -2.073 -0.120 1.00 86.06 93 TRP A N 1
ATOM 736 C CA . TRP A 1 93 ? -1.932 -3.080 0.864 1.00 86.06 93 TRP A CA 1
ATOM 737 C C . TRP A 1 93 ? -0.784 -3.945 1.379 1.00 86.06 93 TRP A C 1
ATOM 739 O O . TRP A 1 93 ? -0.957 -4.698 2.338 1.00 86.06 93 TRP A O 1
ATOM 749 N N . GLY A 1 94 ? 0.404 -3.770 0.805 1.00 78.94 94 GLY A N 1
ATOM 750 C CA . GLY A 1 94 ? 1.612 -4.482 1.172 1.00 78.94 94 GLY A CA 1
ATOM 751 C C . GLY A 1 94 ? 1.937 -5.592 0.183 1.00 78.94 94 GLY A C 1
ATOM 752 O O . GLY A 1 94 ? 1.071 -6.195 -0.445 1.00 78.94 94 GLY A O 1
ATOM 753 N N . TYR A 1 95 ? 3.228 -5.873 0.079 1.00 75.94 95 TYR A N 1
ATOM 754 C CA . TYR A 1 95 ? 3.770 -6.952 -0.726 1.00 75.94 95 TYR A CA 1
ATOM 755 C C . TYR A 1 95 ? 4.738 -7.765 0.117 1.00 75.94 95 TYR A C 1
ATOM 757 O O . TYR A 1 95 ? 5.316 -7.272 1.090 1.00 75.94 95 TYR A O 1
ATOM 765 N N . LYS A 1 96 ? 4.890 -9.035 -0.248 1.00 67.88 96 LYS A N 1
ATOM 766 C CA . LYS A 1 96 ? 5.923 -9.882 0.330 1.00 67.88 96 LYS A CA 1
ATOM 767 C C . LYS A 1 96 ? 7.220 -9.623 -0.438 1.00 67.88 96 LYS A C 1
ATOM 769 O O . LYS A 1 96 ? 7.235 -9.795 -1.657 1.00 67.88 96 LYS A O 1
ATOM 774 N N . ASP A 1 97 ? 8.242 -9.158 0.279 1.00 56.44 97 ASP A N 1
ATOM 775 C CA . ASP A 1 97 ? 9.624 -9.063 -0.216 1.00 56.44 97 ASP A CA 1
ATOM 776 C C . ASP A 1 97 ? 10.201 -10.451 -0.534 1.00 56.44 97 ASP A C 1
ATOM 778 O O . ASP A 1 97 ? 9.912 -11.409 0.230 1.00 56.44 97 ASP A O 1
#

Radius of gyration: 20.63 Å; chains: 1; bounding box: 52×20×49 Å

pLDDT: mean 74.95, std 11.08, range [56.44, 91.5]